Protein AF-A0A533WLA4-F1 (afdb_monomer)

pLDDT: mean 94.9, std 4.15, range [70.81, 98.38]

Radius of gyration: 14.77 Å; Cα contacts (8 Å, |Δi|>4): 164; chains: 1; bounding box: 33×29×33 Å

Secondary structure (DSSP, 8-state):
--HHHHHHTT--EEEEEETT-EE-TTHHHHHHHTTHHHHHHTTSEEEEEES--SSEEEE-SS-EEEE-B-TTSSB-TT--EEE-SHHHHHHHHHHHHHHHHH-EE--GGGPEEP-

Sequence (115 aa):
ETVSSRVESGVKFSYIFASNAVVPKGRTQLLQKIGWRNFISKGLVERRMVPEVAVMTIFNEKHGCVLFPNMKGEPDLNTMFYGEDREFREWCADLFNYQWEKAGQFDENKLKHEV

Mean predicted aligned error: 3.08 Å

Nearest PDB structures (foldseek):
  5bpd-assembly1_C  TM=7.407E-01  e=7.332E-05  Pyrococcus furiosus
  5bpi-assembly1_C  TM=7.397E-01  e=1.972E-04  Pyrococcus furiosus
  5bpi-assembly1_D  TM=7.339E-01  e=4.353E-04  Pyrococcus furiosus
  5bpd-assembly1_D  TM=6.958E-01  e=2.930E-04  Pyrococcus furiosus
  5bpd-assembly1_A  TM=6.737E-01  e=1.026E-03  Pyrococcus furiosus

Foldseek 3Di:
DDPLVVLVVVAAEEDEEALAAEDEDCPVVVCVVSVVVVSVVVNSYHYFYDNADAKDWDDDLFKIKIFGHDPVSHTDPPDIDIDRDPVRRVVSVVVVVVVVVVTHHDDPVSYHYDD

Solvent-accessible surface area (backbone atoms only — not comparable to full-atom values): 6644 Å² total; per-residue (Å²): 138,54,73,66,61,42,41,74,73,68,42,73,45,76,52,74,42,38,39,73,38,73,40,65,79,62,51,71,60,51,41,58,74,72,43,47,67,58,36,38,77,71,66,36,34,47,66,28,23,36,76,67,59,35,68,46,69,55,70,59,100,63,40,24,32,42,21,53,45,41,100,85,52,44,54,29,87,88,55,68,52,73,47,61,53,68,69,60,36,50,51,45,49,50,56,48,51,60,50,53,79,71,34,42,80,57,60,80,85,52,52,39,66,60,131

Structure (mmCIF, N/CA/C/O backbone):
data_AF-A0A533WLA4-F1
#
_entry.id   AF-A0A533WLA4-F1
#
loop_
_atom_site.group_PDB
_atom_site.id
_atom_site.type_symbol
_atom_site.label_atom_id
_atom_site.label_alt_id
_atom_site.label_comp_id
_atom_site.label_asym_id
_atom_site.label_entity_id
_atom_site.label_seq_id
_atom_site.pdbx_PDB_ins_code
_atom_site.Cartn_x
_atom_site.Cartn_y
_atom_site.Cartn_z
_atom_site.occupancy
_atom_site.B_iso_or_equiv
_atom_site.auth_seq_id
_atom_site.auth_comp_id
_atom_site.auth_asym_id
_atom_site.auth_atom_id
_atom_site.pdbx_PDB_model_num
ATOM 1 N N . GLU A 1 1 ? -12.865 13.100 -0.040 1.00 74.38 1 GLU A N 1
ATOM 2 C CA . GLU A 1 1 ? -12.933 12.088 1.040 1.00 74.38 1 GLU A CA 1
ATOM 3 C C . GLU A 1 1 ? -11.511 11.663 1.396 1.00 74.38 1 GLU A C 1
ATOM 5 O O . GLU A 1 1 ? -10.655 11.729 0.520 1.00 74.38 1 GLU A O 1
ATOM 10 N N . THR A 1 2 ? -11.221 11.297 2.647 1.00 91.25 2 THR A N 1
ATOM 11 C CA . THR A 1 2 ? -9.878 10.841 3.058 1.00 91.25 2 THR A CA 1
ATOM 12 C C . THR A 1 2 ? -9.876 9.339 3.328 1.00 91.25 2 THR A C 1
ATOM 14 O O . THR A 1 2 ? -10.900 8.772 3.716 1.00 91.25 2 THR A O 1
ATOM 17 N N . VAL A 1 3 ? -8.713 8.688 3.215 1.00 93.75 3 VAL A N 1
ATOM 18 C CA . VAL A 1 3 ? -8.569 7.272 3.605 1.00 93.75 3 VAL A CA 1
ATOM 19 C C . VAL A 1 3 ? -9.021 7.057 5.055 1.00 93.75 3 VAL A C 1
ATOM 21 O O . VAL A 1 3 ? -9.736 6.102 5.336 1.00 93.75 3 VAL A O 1
ATOM 24 N N . SER A 1 4 ? -8.699 7.983 5.967 1.00 94.69 4 SER A N 1
ATOM 25 C CA . SER A 1 4 ? -9.133 7.893 7.367 1.00 94.69 4 SER A CA 1
ATOM 26 C C . SER A 1 4 ? -10.652 7.856 7.529 1.00 94.69 4 SER A C 1
ATOM 28 O O . SER A 1 4 ? -11.142 7.016 8.275 1.00 94.69 4 SER A O 1
ATOM 30 N N . SER A 1 5 ? -11.398 8.682 6.786 1.00 96.00 5 SER A N 1
ATOM 31 C CA . SER A 1 5 ? -12.868 8.674 6.840 1.00 96.00 5 SER A CA 1
ATOM 32 C C . SER A 1 5 ? -13.485 7.368 6.315 1.00 96.00 5 SER A C 1
ATOM 34 O O . SER A 1 5 ? -14.488 6.896 6.850 1.00 96.00 5 SER A O 1
ATOM 36 N N . ARG A 1 6 ? -12.854 6.715 5.323 1.00 96.38 6 ARG A N 1
ATOM 37 C CA . ARG A 1 6 ? -13.283 5.389 4.835 1.00 96.38 6 ARG A CA 1
ATOM 38 C C . ARG A 1 6 ? -13.057 4.301 5.874 1.00 96.38 6 ARG A C 1
ATOM 40 O O . ARG A 1 6 ? -13.944 3.486 6.111 1.00 96.38 6 ARG A O 1
ATOM 47 N N . VAL A 1 7 ? -11.876 4.298 6.487 1.00 97.25 7 VAL A N 1
ATOM 48 C CA . VAL A 1 7 ? -11.503 3.315 7.510 1.00 97.25 7 VAL A CA 1
ATOM 49 C C . VAL A 1 7 ? -12.402 3.444 8.737 1.00 97.25 7 VAL A C 1
ATOM 51 O O . VAL A 1 7 ? -12.863 2.439 9.271 1.00 97.25 7 VAL A O 1
ATOM 54 N N . GLU A 1 8 ? -12.723 4.672 9.144 1.00 96.31 8 GLU A N 1
ATOM 55 C CA . GLU A 1 8 ? -13.687 4.939 10.216 1.00 96.31 8 GLU A CA 1
ATOM 56 C C . GLU A 1 8 ? -15.085 4.387 9.896 1.00 96.31 8 GLU A C 1
ATOM 58 O O . GLU A 1 8 ? -15.760 3.865 10.780 1.00 96.31 8 GLU A O 1
ATOM 63 N N . SER A 1 9 ? -15.468 4.399 8.617 1.00 96.06 9 SER A N 1
ATOM 64 C CA . SER A 1 9 ? -16.714 3.806 8.111 1.00 96.06 9 SER A CA 1
ATOM 65 C C . SER A 1 9 ? -16.657 2.275 7.952 1.00 96.06 9 SER A C 1
ATOM 67 O O . SER A 1 9 ? -17.608 1.674 7.457 1.00 96.06 9 SER A O 1
ATOM 69 N N . GLY A 1 10 ? -15.552 1.629 8.345 1.00 96.06 10 GLY A N 1
ATOM 70 C CA . GLY A 1 10 ? -15.386 0.172 8.330 1.00 96.06 10 GLY A CA 1
ATOM 71 C C . GLY A 1 10 ? -14.695 -0.405 7.091 1.00 96.06 10 GLY A C 1
ATOM 72 O O . GLY A 1 10 ? -14.591 -1.625 6.974 1.00 96.06 10 GLY A O 1
ATOM 73 N N . VAL A 1 11 ? -14.199 0.430 6.171 1.00 97.19 11 VAL A N 1
ATOM 74 C CA . VAL A 1 11 ? -13.425 -0.047 5.013 1.00 97.19 11 VAL A CA 1
ATOM 75 C C . VAL A 1 11 ? -12.054 -0.542 5.473 1.00 97.19 11 VAL A C 1
AT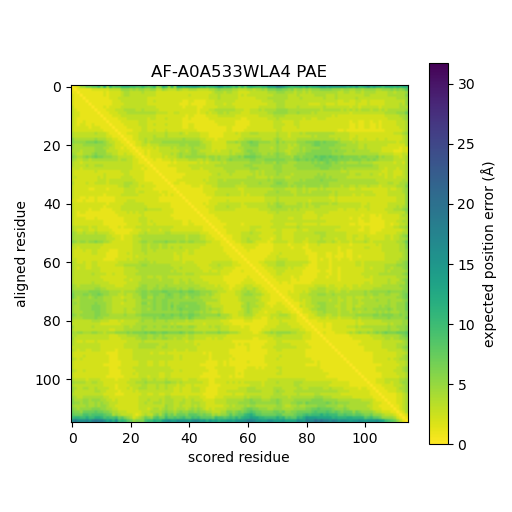OM 77 O O . VAL A 1 11 ? -11.322 0.180 6.150 1.00 97.19 11 VAL A O 1
ATOM 80 N N . LYS A 1 12 ? -11.681 -1.764 5.080 1.00 97.94 12 LYS A N 1
ATOM 81 C CA . LYS A 1 12 ? -10.334 -2.288 5.329 1.00 97.94 12 LYS A CA 1
ATOM 82 C C . LYS A 1 12 ? -9.321 -1.607 4.417 1.00 97.94 12 LYS A C 1
ATOM 84 O O . LYS A 1 12 ? -9.574 -1.429 3.230 1.00 97.94 12 LYS A O 1
ATOM 89 N N . PHE A 1 13 ? -8.164 -1.263 4.967 1.00 98.06 13 PHE A N 1
ATOM 90 C CA . PHE A 1 13 ? -7.092 -0.618 4.225 1.00 98.06 13 PHE A CA 1
ATOM 91 C C . PHE A 1 13 ? -5.754 -1.306 4.487 1.00 98.06 13 PHE A C 1
ATOM 93 O O . PHE A 1 13 ? -5.203 -1.231 5.585 1.00 98.06 13 PHE A O 1
ATOM 100 N N . SER A 1 14 ? -5.215 -1.945 3.455 1.00 98.31 14 SER A N 1
ATOM 101 C CA . SER A 1 14 ? -3.940 -2.658 3.517 1.00 98.31 14 SER A CA 1
ATOM 102 C C . SER A 1 14 ? -2.915 -1.971 2.629 1.00 98.31 14 SER A C 1
ATOM 104 O O . SER A 1 14 ? -3.224 -1.591 1.502 1.00 98.31 14 SER A O 1
ATOM 106 N N . TYR A 1 15 ? -1.690 -1.803 3.124 1.00 97.44 15 TYR A N 1
ATOM 107 C CA . TYR A 1 15 ? -0.623 -1.184 2.339 1.00 97.44 15 TYR A CA 1
ATOM 108 C C . TYR A 1 15 ? 0.767 -1.726 2.665 1.00 97.44 15 TYR A C 1
ATOM 110 O O . TYR A 1 15 ? 1.052 -2.185 3.774 1.00 97.44 15 TYR A O 1
ATOM 118 N N . ILE A 1 16 ? 1.652 -1.623 1.677 1.00 97.62 16 ILE A N 1
ATOM 119 C CA . ILE A 1 16 ? 3.056 -2.014 1.769 1.00 97.62 16 ILE A CA 1
ATOM 120 C C . ILE A 1 16 ? 3.907 -0.755 1.610 1.00 97.62 16 ILE A C 1
ATOM 122 O O . ILE A 1 16 ? 3.732 -0.009 0.649 1.00 97.62 16 ILE A O 1
ATOM 126 N N . PHE A 1 17 ? 4.831 -0.516 2.539 1.00 94.94 17 PHE A N 1
ATOM 127 C CA . PHE A 1 17 ? 5.841 0.534 2.392 1.00 94.94 17 PHE A CA 1
ATOM 128 C C . PHE A 1 17 ? 7.179 -0.029 1.922 1.00 94.94 17 PHE A C 1
ATOM 130 O O . PHE A 1 17 ? 7.598 -1.105 2.349 1.00 94.94 17 PHE A O 1
ATOM 137 N N . ALA A 1 18 ? 7.891 0.752 1.113 1.00 94.12 18 ALA A N 1
ATOM 138 C CA . ALA A 1 18 ? 9.320 0.562 0.944 1.00 94.12 18 ALA A CA 1
ATOM 139 C C . ALA A 1 18 ? 10.039 0.987 2.233 1.00 94.12 18 ALA A C 1
ATOM 141 O O . ALA A 1 18 ? 9.770 2.055 2.784 1.00 94.12 18 ALA A O 1
ATOM 142 N N . SER A 1 19 ? 10.958 0.165 2.728 1.00 92.56 19 SER A N 1
ATOM 143 C CA . SER A 1 19 ? 11.705 0.461 3.954 1.00 92.56 19 SER A CA 1
ATOM 144 C C . SER A 1 19 ? 12.628 1.669 3.802 1.00 92.56 19 SER A C 1
ATOM 146 O O . SER A 1 19 ? 12.937 2.329 4.783 1.00 92.56 19 SER A O 1
ATOM 148 N N . ASN A 1 20 ? 13.030 1.993 2.571 1.00 88.69 20 ASN A N 1
ATOM 149 C CA . ASN A 1 20 ? 13.820 3.175 2.243 1.00 88.69 20 ASN A CA 1
ATOM 150 C C . ASN A 1 20 ? 12.969 4.435 1.988 1.00 88.69 20 ASN A C 1
ATOM 152 O O . ASN A 1 20 ? 13.540 5.464 1.622 1.00 88.69 20 ASN A O 1
ATOM 156 N N . ALA A 1 21 ? 11.643 4.371 2.167 1.00 90.06 21 ALA A N 1
ATOM 157 C CA . ALA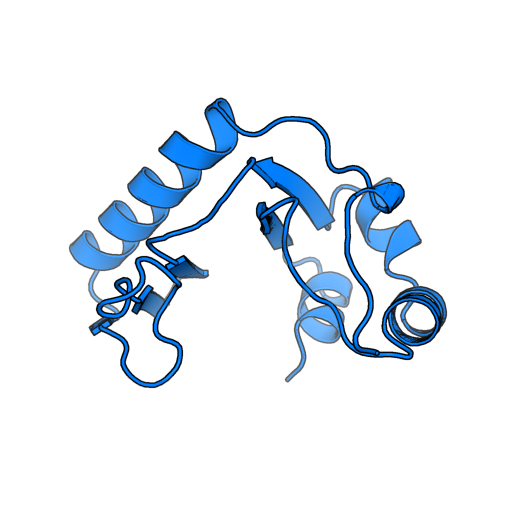 A 1 21 ? 10.754 5.494 1.905 1.00 90.06 21 ALA A CA 1
ATOM 158 C C . ALA A 1 21 ? 11.075 6.695 2.805 1.00 90.06 21 ALA A C 1
ATOM 160 O O . ALA A 1 21 ? 11.309 6.562 4.012 1.00 90.06 21 ALA A O 1
ATOM 161 N N . VAL A 1 22 ? 11.038 7.879 2.196 1.00 90.56 22 VAL A N 1
ATOM 162 C CA . VAL A 1 22 ? 11.133 9.163 2.888 1.00 90.56 22 VAL A CA 1
ATOM 163 C C . VAL A 1 22 ? 9.717 9.643 3.191 1.00 90.56 22 VAL A C 1
ATOM 165 O O . VAL A 1 22 ? 8.868 9.677 2.302 1.00 90.56 22 VAL A O 1
ATOM 168 N N . VAL A 1 23 ? 9.445 9.982 4.449 1.00 91.94 23 VAL A N 1
ATOM 169 C CA . VAL A 1 23 ? 8.138 10.459 4.898 1.00 91.94 23 VAL A CA 1
ATOM 170 C C . VAL A 1 23 ? 8.173 11.925 5.336 1.00 91.94 23 VAL A C 1
ATOM 172 O O . VAL A 1 23 ? 9.155 12.354 5.956 1.00 91.94 23 VAL A O 1
ATOM 175 N N . PRO A 1 24 ? 7.078 12.677 5.111 1.00 91.81 24 PRO A N 1
ATOM 176 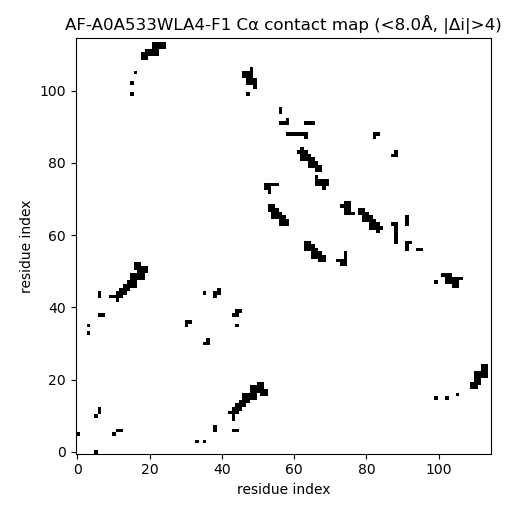C CA . PRO A 1 24 ? 7.003 14.078 5.500 1.00 91.81 24 PRO A CA 1
ATOM 177 C C . PRO A 1 24 ? 7.174 14.309 6.999 1.00 91.81 24 PRO A C 1
ATOM 179 O O . PRO A 1 24 ? 6.707 13.518 7.839 1.00 91.81 24 PRO A O 1
ATOM 182 N N . LYS A 1 25 ? 7.772 15.454 7.347 1.00 90.56 25 LYS A N 1
ATOM 183 C CA . LYS A 1 25 ? 7.762 15.963 8.726 1.00 90.56 25 LYS A CA 1
ATOM 184 C C . LYS A 1 25 ? 6.309 16.114 9.193 1.00 90.56 25 LYS A C 1
ATOM 186 O O . LYS A 1 25 ? 5.448 16.577 8.452 1.00 90.56 25 LYS A O 1
ATOM 191 N N . GLY A 1 26 ? 6.010 15.696 10.422 1.00 90.00 26 GLY A N 1
ATOM 192 C CA . GLY A 1 26 ? 4.651 15.783 10.972 1.00 90.00 26 GLY A CA 1
ATOM 193 C C . GLY A 1 26 ? 3.760 14.552 10.744 1.00 90.00 26 GLY A C 1
ATOM 194 O O . GLY A 1 26 ? 2.703 14.458 11.372 1.00 90.00 26 GLY A O 1
ATOM 195 N N . ARG A 1 27 ? 4.164 13.579 9.904 1.00 92.38 27 ARG A N 1
ATOM 196 C CA . ARG A 1 27 ? 3.362 12.364 9.638 1.00 92.38 27 ARG A CA 1
ATOM 197 C C . ARG A 1 27 ? 2.988 11.632 10.927 1.00 92.38 27 ARG A C 1
ATOM 199 O O . ARG A 1 27 ? 1.836 11.247 11.095 1.00 92.38 27 ARG A O 1
ATOM 206 N N . THR A 1 28 ? 3.931 11.467 11.851 1.00 90.75 28 THR A N 1
ATOM 207 C CA . THR A 1 28 ? 3.686 10.762 13.116 1.00 90.75 28 THR A CA 1
ATOM 208 C C . THR A 1 28 ? 2.614 11.460 13.955 1.00 90.75 28 THR A C 1
ATOM 210 O O . THR A 1 28 ? 1.683 10.803 14.419 1.00 90.75 28 THR A O 1
ATOM 213 N N . GLN A 1 29 ? 2.690 12.787 14.098 1.00 93.62 29 GLN A N 1
ATOM 214 C CA . GLN A 1 29 ? 1.702 13.577 14.838 1.00 93.62 29 GLN A CA 1
ATOM 215 C C . GLN A 1 29 ? 0.325 13.526 14.163 1.00 93.62 29 GLN A C 1
ATOM 217 O O . GLN A 1 29 ? -0.691 13.383 14.843 1.00 93.62 29 GLN A O 1
ATOM 222 N N . LEU A 1 30 ? 0.284 13.582 12.827 1.00 94.25 30 LEU A N 1
ATOM 223 C CA . LEU A 1 30 ? -0.956 13.453 12.063 1.00 94.25 30 LEU A CA 1
ATOM 224 C C . LEU A 1 30 ? -1.616 12.087 12.293 1.00 94.25 30 LEU A C 1
ATOM 226 O O . LEU A 1 30 ? -2.798 12.035 12.630 1.00 94.25 30 LEU A O 1
ATOM 230 N N . LEU A 1 31 ? -0.855 10.995 12.158 1.00 93.75 31 LEU A N 1
ATOM 231 C CA . LEU A 1 31 ? -1.358 9.631 12.358 1.00 93.75 31 LEU A CA 1
ATOM 232 C C . LEU A 1 31 ? -1.843 9.399 13.797 1.00 93.75 31 LEU A C 1
ATOM 234 O O . LEU A 1 31 ? -2.835 8.699 14.005 1.00 93.75 31 LEU A O 1
ATOM 238 N N . GLN A 1 32 ? -1.186 10.007 14.788 1.00 94.88 32 GLN A N 1
ATOM 239 C CA . GLN A 1 32 ? -1.654 9.991 16.176 1.00 94.88 32 GLN A CA 1
ATOM 240 C C . GLN A 1 32 ? -2.981 10.742 16.335 1.00 94.88 32 GLN A C 1
ATOM 242 O O . GLN A 1 32 ? -3.919 10.189 16.905 1.00 94.88 32 GLN A O 1
ATOM 247 N N . LYS A 1 3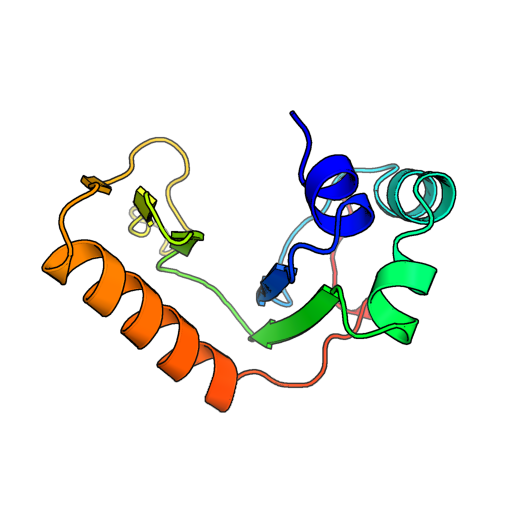3 ? -3.088 11.960 15.785 1.00 95.69 33 LYS A N 1
ATOM 248 C CA . LYS A 1 33 ? -4.295 12.799 15.881 1.00 95.69 33 LYS A CA 1
ATOM 249 C C . LYS A 1 33 ? -5.534 12.115 15.299 1.00 95.69 33 LYS A C 1
ATOM 251 O O . LYS A 1 33 ? -6.610 12.232 15.872 1.00 95.69 33 LYS A O 1
ATOM 256 N N . ILE A 1 34 ? -5.384 11.398 14.185 1.00 95.06 34 ILE A N 1
ATOM 257 C CA . ILE A 1 34 ? -6.493 10.675 13.536 1.00 95.06 34 ILE A CA 1
ATOM 258 C C . ILE A 1 34 ? -6.743 9.279 14.131 1.00 95.06 34 ILE A C 1
ATOM 260 O O . ILE A 1 34 ? -7.559 8.531 13.605 1.00 95.06 34 ILE A O 1
ATOM 264 N N . GLY A 1 35 ? -6.019 8.886 15.186 1.00 95.81 35 GLY A N 1
ATOM 265 C CA . GLY A 1 35 ? -6.213 7.595 15.843 1.00 95.81 35 GLY A CA 1
ATOM 266 C C . GLY A 1 35 ? -5.786 6.389 15.002 1.00 95.81 35 GLY A C 1
ATOM 267 O O . GLY A 1 35 ? -6.310 5.295 15.201 1.00 95.81 35 GLY A O 1
ATOM 268 N N . TRP A 1 36 ? -4.817 6.542 14.091 1.00 96.38 36 TRP A N 1
ATOM 269 C CA . TRP A 1 36 ? -4.420 5.486 13.147 1.00 96.38 36 TRP A CA 1
ATOM 270 C C . TRP A 1 36 ? -4.008 4.178 13.839 1.00 96.38 36 TRP A C 1
ATOM 272 O O . TRP A 1 36 ? -4.315 3.084 13.368 1.00 96.38 36 TRP A O 1
ATOM 282 N N . ARG A 1 37 ? -3.376 4.281 15.017 1.00 95.50 37 ARG A N 1
ATOM 283 C CA . ARG A 1 37 ? -3.001 3.125 15.849 1.00 95.50 37 ARG A CA 1
ATOM 284 C C . ARG A 1 37 ? -4.213 2.298 16.297 1.00 95.50 37 ARG A C 1
ATOM 286 O O . ARG A 1 37 ? -4.092 1.081 16.395 1.00 95.50 37 ARG A O 1
ATOM 293 N N . ASN A 1 38 ? -5.367 2.931 16.512 1.00 97.06 38 ASN A N 1
ATOM 294 C CA . ASN A 1 38 ? -6.607 2.242 16.876 1.00 97.06 38 ASN A CA 1
ATOM 295 C C . ASN A 1 38 ? -7.190 1.469 15.689 1.00 97.06 38 ASN A C 1
ATOM 297 O O . ASN A 1 38 ? -7.759 0.399 15.874 1.00 97.06 38 ASN A O 1
ATOM 301 N N . PHE A 1 39 ? -7.047 1.982 14.465 1.00 97.81 39 PHE A N 1
ATOM 302 C CA . PHE A 1 39 ? -7.467 1.241 13.276 1.00 97.81 39 PHE A CA 1
ATOM 303 C C . PHE A 1 39 ? -6.587 0.014 13.037 1.00 97.81 39 PHE A C 1
ATOM 305 O O . PHE A 1 39 ? -7.103 -1.047 12.690 1.00 97.81 39 PHE A O 1
ATOM 312 N N . ILE A 1 40 ? -5.284 0.130 13.308 1.00 97.38 40 ILE A N 1
ATOM 313 C CA . ILE A 1 40 ? -4.355 -1.004 13.250 1.00 97.38 40 ILE A CA 1
ATOM 314 C C . ILE A 1 40 ? -4.713 -2.055 14.307 1.00 97.38 40 ILE A C 1
ATOM 316 O O . ILE A 1 40 ? -4.821 -3.231 13.979 1.00 97.38 40 ILE A O 1
ATOM 320 N N . SER A 1 41 ? -4.946 -1.658 15.565 1.00 97.19 41 SER A N 1
ATOM 321 C CA . SER A 1 41 ? -5.276 -2.620 16.631 1.00 97.19 41 SER A CA 1
ATOM 322 C C . SER A 1 41 ? -6.613 -3.334 16.415 1.00 97.19 41 SER A C 1
ATOM 324 O O . SER A 1 41 ? -6.777 -4.462 16.867 1.00 97.19 41 SER A O 1
ATOM 326 N N . LYS A 1 42 ? -7.552 -2.702 15.700 1.00 97.25 42 LYS A N 1
ATOM 327 C CA . LYS A 1 42 ? -8.831 -3.299 15.290 1.00 97.25 42 LYS A CA 1
ATOM 328 C C . LYS A 1 42 ? -8.736 -4.160 14.022 1.00 97.25 42 LYS A C 1
ATOM 330 O O . LYS A 1 42 ? -9.747 -4.727 13.621 1.00 97.25 42 LYS A O 1
ATOM 335 N N . GLY A 1 43 ? -7.576 -4.227 13.365 1.00 97.31 43 GLY A N 1
ATOM 336 C CA . GLY A 1 43 ? -7.409 -4.941 12.093 1.00 97.31 43 GLY A CA 1
ATOM 337 C C . GLY A 1 43 ? -8.111 -4.277 10.900 1.00 97.31 43 GLY A C 1
ATOM 338 O O . GLY A 1 43 ? -8.330 -4.920 9.880 1.00 97.31 43 GLY A O 1
ATOM 339 N N . LEU A 1 44 ? -8.489 -2.999 11.018 1.00 98.00 44 LEU A N 1
ATOM 340 C CA . LEU A 1 44 ? -9.024 -2.219 9.895 1.00 98.00 44 LEU A CA 1
ATOM 341 C C . LEU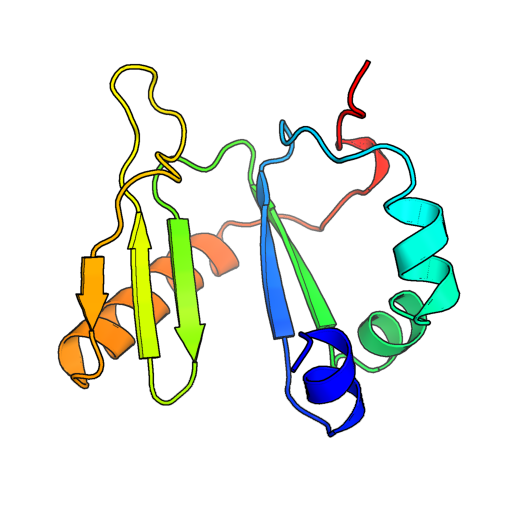 A 1 44 ? -7.906 -1.672 9.005 1.00 98.00 44 LEU A C 1
ATOM 343 O O . LEU A 1 44 ? -8.136 -1.393 7.831 1.00 98.00 44 LEU A O 1
ATOM 347 N N . VAL A 1 45 ? -6.705 -1.518 9.566 1.00 98.38 45 VAL A N 1
ATOM 348 C CA . VAL A 1 45 ? -5.505 -1.135 8.827 1.00 98.38 45 VAL A CA 1
ATOM 349 C C . VAL A 1 45 ? -4.432 -2.195 9.004 1.00 98.38 45 VAL A C 1
ATOM 351 O O . VAL A 1 45 ? -3.981 -2.443 10.122 1.00 98.38 45 VAL A O 1
ATOM 354 N N . GLU A 1 46 ? -3.960 -2.750 7.895 1.00 98.31 46 GLU A N 1
ATOM 355 C CA . GLU A 1 46 ? -2.842 -3.688 7.875 1.00 98.31 46 GLU A CA 1
ATOM 356 C C . GLU A 1 46 ? -1.664 -3.100 7.107 1.00 98.31 46 GLU A C 1
ATOM 358 O O . GLU A 1 46 ? -1.816 -2.407 6.099 1.00 98.31 46 GLU A O 1
ATOM 363 N N . ARG A 1 47 ? -0.456 -3.345 7.614 1.00 97.62 47 ARG A N 1
ATOM 364 C CA . ARG A 1 47 ? 0.757 -2.712 7.099 1.00 97.62 47 ARG A CA 1
ATOM 365 C C . ARG A 1 47 ? 1.874 -3.726 7.019 1.00 97.62 47 ARG A C 1
ATOM 367 O O . ARG A 1 47 ? 2.166 -4.392 8.014 1.00 97.62 47 ARG A O 1
ATOM 374 N N . ARG A 1 48 ? 2.547 -3.765 5.878 1.00 98.19 48 ARG A N 1
ATOM 375 C CA . ARG A 1 48 ? 3.778 -4.535 5.687 1.00 98.19 48 ARG A CA 1
ATOM 376 C C . ARG A 1 48 ? 4.875 -3.668 5.088 1.00 98.19 48 ARG A C 1
ATOM 378 O O . ARG A 1 48 ? 4.639 -2.517 4.709 1.00 98.19 48 ARG A O 1
ATOM 385 N N . MET A 1 49 ? 6.087 -4.205 5.042 1.00 97.69 49 MET A N 1
ATOM 386 C CA . MET A 1 49 ? 7.218 -3.544 4.404 1.00 97.69 49 MET A CA 1
ATOM 387 C C . MET A 1 49 ? 8.004 -4.481 3.497 1.00 97.69 49 MET A C 1
ATOM 389 O O . MET A 1 49 ? 8.193 -5.657 3.801 1.00 97.69 49 MET A O 1
ATOM 393 N N . VAL A 1 50 ? 8.520 -3.906 2.417 1.00 96.69 50 VAL A N 1
ATOM 394 C CA . VAL A 1 50 ? 9.511 -4.510 1.519 1.00 96.69 50 VAL A CA 1
ATOM 395 C C . VAL A 1 50 ? 10.759 -3.622 1.473 1.00 96.69 50 VAL A C 1
ATOM 397 O O . VAL A 1 50 ? 10.672 -2.449 1.843 1.00 96.69 50 VAL A O 1
ATOM 400 N N . PRO A 1 51 ? 11.930 -4.128 1.050 1.00 94.25 51 PRO A N 1
ATOM 401 C CA . PRO A 1 51 ? 13.138 -3.310 0.947 1.00 94.25 51 PRO A CA 1
ATOM 402 C C . PRO A 1 51 ? 12.943 -2.069 0.065 1.00 94.25 51 PRO A C 1
ATOM 404 O O . PRO A 1 51 ? 13.252 -0.958 0.499 1.00 94.25 51 PRO A O 1
ATOM 407 N N . GLU A 1 52 ? 12.343 -2.269 -1.109 1.00 93.81 52 GLU A N 1
ATOM 408 C CA . GLU A 1 52 ? 12.132 -1.273 -2.158 1.00 93.81 52 GLU A CA 1
ATOM 409 C C . GLU A 1 52 ? 10.822 -1.532 -2.917 1.00 93.81 52 GLU A C 1
ATOM 411 O O . GLU A 1 52 ? 10.297 -2.647 -2.914 1.00 93.81 52 GLU A O 1
ATOM 416 N N . VAL A 1 53 ? 10.298 -0.499 -3.577 1.00 93.56 53 VAL A N 1
ATOM 417 C CA . VAL A 1 53 ? 9.131 -0.581 -4.464 1.00 93.56 53 VAL A CA 1
ATOM 418 C C . VAL A 1 53 ? 9.496 0.135 -5.757 1.00 93.56 53 VAL A C 1
ATOM 420 O O . VAL A 1 53 ? 9.842 1.307 -5.699 1.00 93.56 53 VAL A O 1
ATOM 423 N N . ALA A 1 54 ? 9.409 -0.553 -6.897 1.00 93.19 54 ALA A N 1
ATOM 424 C CA . ALA A 1 54 ? 9.636 0.033 -8.224 1.00 93.19 54 ALA A CA 1
ATOM 425 C C . ALA A 1 54 ? 8.321 0.245 -8.992 1.00 93.19 54 ALA A C 1
ATOM 427 O O . ALA A 1 54 ? 8.111 1.289 -9.601 1.00 93.19 54 ALA A O 1
ATOM 428 N N . VAL A 1 55 ? 7.413 -0.735 -8.923 1.00 95.88 55 VAL A N 1
ATOM 429 C CA . VAL A 1 55 ? 6.059 -0.656 -9.489 1.00 95.88 55 VAL A CA 1
ATOM 430 C C . VAL A 1 55 ? 5.073 -0.445 -8.349 1.00 95.88 55 VAL A C 1
ATOM 432 O O . VAL A 1 55 ? 5.053 -1.227 -7.396 1.00 95.88 55 VAL A O 1
ATOM 435 N N . MET A 1 56 ? 4.254 0.600 -8.442 1.00 96.00 56 MET A N 1
ATOM 436 C CA . MET A 1 56 ? 3.200 0.885 -7.470 1.00 96.00 56 MET A CA 1
ATOM 437 C C . MET A 1 56 ? 1.836 0.528 -8.043 1.00 96.00 56 MET A C 1
ATOM 439 O O . MET A 1 56 ? 1.569 0.760 -9.218 1.00 96.00 56 MET A O 1
ATOM 443 N N . THR A 1 57 ? 0.954 0.018 -7.189 1.00 97.06 57 THR A N 1
ATOM 444 C CA . THR A 1 57 ? -0.464 -0.134 -7.508 1.00 97.06 57 THR A CA 1
ATOM 445 C C . THR A 1 57 ? -1.321 0.371 -6.356 1.00 97.06 57 THR A C 1
ATOM 447 O O . THR A 1 57 ? -0.959 0.219 -5.187 1.00 97.06 57 THR A O 1
ATOM 450 N N . ILE A 1 58 ? -2.439 1.011 -6.693 1.00 96.69 58 ILE A N 1
ATOM 451 C CA . ILE A 1 58 ? -3.470 1.446 -5.750 1.00 96.69 58 ILE A CA 1
ATOM 452 C C . ILE A 1 58 ? -4.805 1.065 -6.373 1.00 96.69 58 ILE A C 1
ATOM 454 O O . ILE A 1 58 ? -5.078 1.408 -7.521 1.00 96.69 58 ILE A O 1
ATOM 458 N N . PHE A 1 59 ? -5.644 0.348 -5.637 1.00 97.44 59 PHE A N 1
ATOM 459 C CA . PHE A 1 59 ? -6.919 -0.116 -6.164 1.00 97.44 59 PHE A CA 1
ATOM 460 C C . PHE A 1 59 ? -7.967 -0.258 -5.061 1.00 97.44 59 PHE A C 1
ATOM 462 O O . PHE A 1 59 ? -7.662 -0.253 -3.867 1.00 97.44 59 PHE A O 1
ATOM 469 N N . ASN A 1 60 ? -9.218 -0.357 -5.488 1.00 96.88 60 ASN A N 1
ATOM 470 C CA . ASN A 1 60 ? -10.370 -0.746 -4.691 1.00 96.88 60 ASN A CA 1
ATOM 471 C C . ASN A 1 60 ? -11.316 -1.591 -5.565 1.00 96.88 60 ASN A C 1
ATOM 473 O O . ASN A 1 60 ? -10.967 -2.020 -6.666 1.00 96.88 60 ASN A O 1
ATOM 477 N N . GLU A 1 61 ? -12.539 -1.825 -5.100 1.00 95.81 61 GLU A N 1
ATOM 478 C CA . GLU A 1 61 ? -13.525 -2.660 -5.789 1.00 95.81 61 GLU A CA 1
ATOM 479 C C . GLU A 1 61 ? -13.983 -2.086 -7.143 1.00 95.81 61 GLU A C 1
ATOM 481 O O . GLU A 1 61 ? -14.605 -2.804 -7.926 1.00 95.81 61 GLU A O 1
ATOM 486 N N . LYS A 1 62 ? -13.693 -0.810 -7.427 1.00 96.69 62 LYS A N 1
ATOM 487 C CA . LYS A 1 62 ? -14.161 -0.080 -8.616 1.00 96.69 62 LYS A CA 1
ATOM 488 C C . LYS A 1 62 ? -13.044 0.449 -9.508 1.00 96.69 62 LYS A C 1
ATOM 490 O O . LYS A 1 62 ? -13.248 0.571 -10.708 1.00 96.69 62 LYS A O 1
ATOM 495 N N . HIS A 1 63 ? -11.881 0.746 -8.941 1.00 97.56 63 HIS A N 1
ATOM 496 C CA . H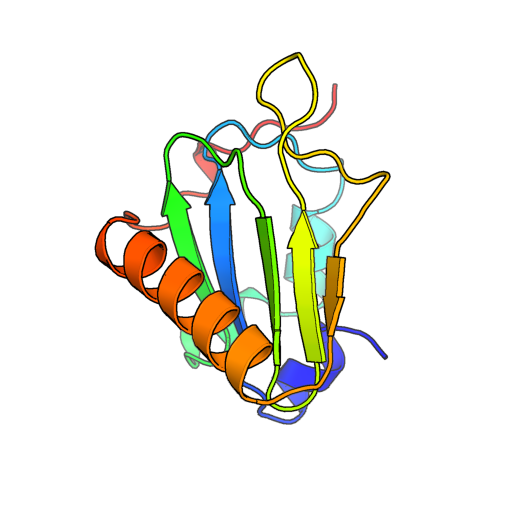IS A 1 63 ? -10.797 1.447 -9.619 1.00 97.56 63 HIS A CA 1
ATOM 497 C C . HIS A 1 63 ? -9.469 0.752 -9.354 1.00 97.56 63 HIS A C 1
ATOM 499 O O . HIS A 1 63 ? -9.235 0.274 -8.245 1.00 97.56 63 HIS A O 1
ATOM 505 N N . GLY A 1 64 ? -8.587 0.746 -10.346 1.00 97.81 64 GLY A N 1
ATOM 506 C CA . GLY A 1 64 ? -7.195 0.349 -10.201 1.00 97.81 64 GLY A CA 1
ATOM 507 C C . GLY A 1 64 ? -6.275 1.358 -10.869 1.00 97.81 64 GLY A C 1
ATOM 508 O O . GLY A 1 64 ? -6.650 2.016 -11.843 1.00 97.81 64 GLY A O 1
ATOM 509 N N . CYS A 1 65 ? -5.061 1.478 -10.352 1.00 97.44 65 CYS A N 1
ATOM 510 C CA . CYS A 1 65 ? -3.983 2.154 -11.044 1.00 97.44 65 CYS A CA 1
ATOM 511 C C . CYS A 1 65 ? -2.649 1.436 -10.869 1.00 97.44 65 CYS A C 1
ATOM 513 O O . CYS A 1 65 ? -2.426 0.711 -9.893 1.00 97.44 65 CYS A O 1
ATOM 515 N N . VAL A 1 66 ? -1.766 1.658 -11.840 1.00 97.62 66 VAL A N 1
ATOM 516 C CA . VAL A 1 66 ? -0.407 1.120 -11.878 1.00 97.62 66 VAL A CA 1
ATOM 517 C C . VAL A 1 66 ? 0.541 2.230 -12.304 1.00 97.62 66 VAL A C 1
ATOM 519 O O . VAL A 1 66 ? 0.302 2.916 -13.299 1.00 97.62 66 VAL A O 1
ATOM 522 N N . LEU A 1 67 ? 1.621 2.396 -11.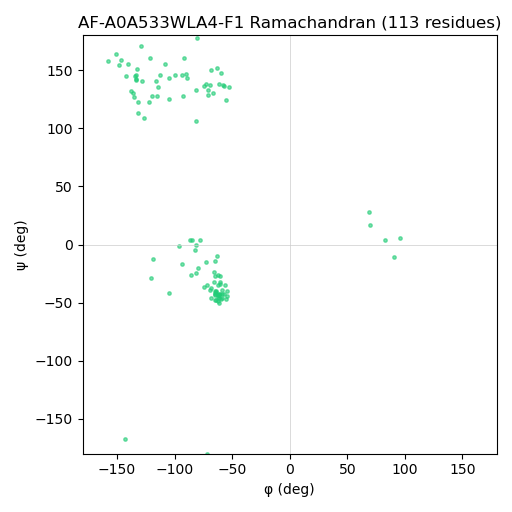549 1.00 97.25 67 LEU A N 1
ATOM 523 C CA . LEU A 1 67 ? 2.687 3.348 -11.822 1.00 97.25 67 LEU A CA 1
ATOM 524 C C . LEU A 1 67 ? 3.982 2.570 -12.007 1.00 97.25 67 LEU A C 1
ATOM 526 O O . LEU A 1 67 ? 4.345 1.740 -11.168 1.00 97.25 67 LEU A O 1
ATOM 530 N N . PHE A 1 68 ? 4.655 2.827 -13.121 1.00 96.56 68 PHE A N 1
ATOM 531 C CA . PHE A 1 68 ? 5.922 2.193 -13.460 1.00 96.56 68 PHE A CA 1
ATOM 532 C C . PHE A 1 68 ? 7.098 3.029 -12.953 1.00 96.56 68 PHE A C 1
ATOM 534 O O . PHE A 1 68 ? 6.936 4.216 -12.666 1.00 96.56 68 PHE A O 1
ATOM 541 N N . PRO A 1 69 ? 8.285 2.424 -12.812 1.00 96.00 69 PRO A N 1
ATOM 542 C CA . PRO A 1 69 ? 9.452 3.167 -12.389 1.00 96.00 69 PRO A CA 1
ATOM 543 C C . PRO A 1 69 ? 9.914 4.159 -13.460 1.00 96.00 69 PRO A C 1
ATOM 545 O O . PRO A 1 69 ? 9.802 3.916 -14.662 1.00 96.00 69 PRO A O 1
ATOM 548 N N . ASN A 1 70 ? 10.510 5.254 -13.003 1.00 94.38 70 ASN A N 1
ATOM 549 C CA . ASN A 1 70 ? 11.282 6.163 -13.832 1.00 94.38 70 ASN A CA 1
ATOM 550 C C . ASN A 1 70 ? 12.631 5.526 -14.235 1.00 94.38 70 ASN A C 1
ATOM 552 O O . ASN A 1 70 ? 12.988 4.422 -13.817 1.00 94.38 70 ASN A O 1
ATOM 556 N N . MET A 1 71 ? 13.446 6.258 -15.001 1.00 94.38 71 MET A N 1
ATOM 557 C CA . MET A 1 71 ? 14.767 5.786 -15.454 1.00 94.38 71 MET A CA 1
ATOM 558 C C . MET A 1 71 ? 15.782 5.512 -14.324 1.00 94.38 71 MET A C 1
ATOM 560 O O . MET A 1 71 ? 16.843 4.953 -14.589 1.00 94.38 71 MET A O 1
ATOM 564 N N . LYS A 1 72 ? 15.487 5.903 -13.078 1.00 91.94 72 LYS A N 1
ATOM 565 C CA . LYS A 1 72 ? 16.293 5.612 -11.881 1.00 91.94 72 LYS A CA 1
ATOM 566 C C . LYS A 1 72 ? 15.799 4.380 -11.112 1.00 91.94 72 LYS A C 1
ATOM 568 O O . LYS A 1 72 ? 16.404 4.031 -10.105 1.00 91.94 72 LYS A O 1
ATOM 573 N N . GLY A 1 73 ? 14.723 3.730 -11.560 1.00 91.00 73 GLY A N 1
ATOM 574 C CA . GLY A 1 73 ? 14.121 2.583 -10.873 1.00 91.00 73 GLY A CA 1
ATOM 575 C C . GLY A 1 73 ? 13.170 2.957 -9.729 1.00 91.00 73 GLY A C 1
ATOM 576 O O . GLY A 1 73 ? 12.660 2.068 -9.052 1.00 91.00 73 GLY A O 1
ATOM 577 N N . GLU A 1 74 ? 12.913 4.248 -9.511 1.00 90.62 74 GLU A N 1
ATOM 578 C CA . GLU A 1 74 ? 11.991 4.740 -8.480 1.00 90.62 74 GLU A CA 1
ATOM 579 C C . GLU A 1 74 ? 10.577 4.852 -9.058 1.00 90.62 74 GLU A C 1
ATOM 581 O O . GLU A 1 74 ? 10.460 5.214 -10.230 1.00 90.62 74 GLU A O 1
ATOM 586 N N . PRO A 1 75 ? 9.504 4.630 -8.280 1.00 90.62 75 PRO A N 1
ATOM 587 C CA . PRO A 1 75 ? 8.145 4.785 -8.783 1.00 90.62 75 PRO A CA 1
ATOM 588 C C . PRO A 1 75 ? 7.913 6.181 -9.364 1.00 90.62 75 PRO A C 1
ATOM 590 O O . PRO A 1 75 ? 8.118 7.189 -8.682 1.00 90.62 75 PRO A O 1
ATOM 593 N N . ASP A 1 76 ? 7.477 6.250 -10.621 1.00 92.75 76 ASP A N 1
ATOM 594 C CA . ASP A 1 76 ? 7.137 7.517 -11.254 1.00 92.75 76 ASP A CA 1
ATOM 595 C C . ASP A 1 76 ? 5.725 7.937 -10.845 1.00 92.75 76 ASP A C 1
ATOM 597 O O . ASP A 1 76 ? 4.732 7.382 -11.305 1.00 92.75 76 ASP A O 1
ATOM 601 N N . LEU A 1 77 ? 5.629 8.939 -9.973 1.00 89.88 77 LEU A N 1
ATOM 602 C CA . LEU A 1 77 ? 4.345 9.477 -9.523 1.00 89.88 77 LEU A CA 1
ATOM 603 C C . LEU A 1 77 ? 3.722 10.482 -10.511 1.00 89.88 77 LEU A C 1
ATOM 605 O O . LEU A 1 77 ? 2.640 10.997 -10.236 1.00 89.88 77 LEU A O 1
ATOM 609 N N . ASN A 1 78 ? 4.378 10.782 -11.642 1.00 94.06 78 ASN A N 1
ATOM 610 C CA . ASN A 1 78 ? 3.878 11.746 -12.629 1.00 94.06 78 ASN A CA 1
ATOM 611 C C . ASN A 1 78 ? 2.914 11.123 -13.642 1.00 94.06 78 ASN A C 1
ATOM 613 O O . ASN A 1 78 ? 2.082 11.830 -14.210 1.00 94.06 78 ASN A O 1
ATOM 617 N N . THR A 1 79 ? 3.032 9.819 -13.898 1.00 92.50 79 THR A N 1
ATOM 618 C CA . THR A 1 79 ? 2.193 9.110 -14.868 1.00 92.50 79 THR A CA 1
ATOM 619 C C . THR A 1 79 ? 1.663 7.809 -14.282 1.00 92.50 79 THR A C 1
ATOM 621 O O . THR A 1 79 ? 2.350 7.109 -13.545 1.00 92.50 79 THR A O 1
ATOM 624 N N . MET A 1 80 ? 0.408 7.488 -14.597 1.00 95.25 80 MET A N 1
ATOM 625 C CA . MET A 1 80 ? -0.220 6.245 -14.160 1.00 95.25 80 MET A CA 1
ATOM 626 C C . MET A 1 80 ? -1.117 5.675 -15.250 1.00 95.25 80 MET A C 1
ATOM 628 O O . MET A 1 80 ? -1.798 6.418 -15.959 1.00 95.25 80 MET A O 1
ATOM 632 N N . PHE A 1 81 ? -1.158 4.350 -15.331 1.00 96.75 81 PHE A N 1
ATOM 633 C CA . PHE A 1 81 ? -2.244 3.642 -15.992 1.00 96.75 81 PHE A CA 1
ATOM 634 C C . PHE A 1 81 ? -3.411 3.550 -15.018 1.00 96.75 81 PHE A C 1
ATOM 636 O O . PHE A 1 81 ? -3.216 3.203 -13.854 1.00 96.75 81 PHE A O 1
ATOM 643 N N . TYR A 1 82 ? -4.608 3.867 -15.492 1.00 97.69 82 TYR A N 1
ATOM 644 C CA . TYR A 1 82 ? -5.842 3.836 -14.718 1.00 97.69 82 TYR A CA 1
ATOM 645 C C . TYR A 1 82 ? -6.885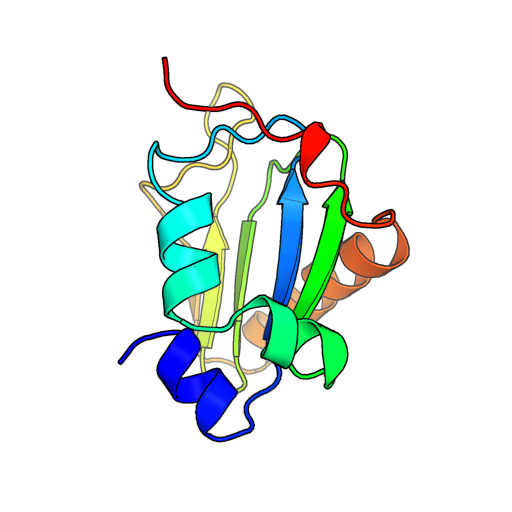 3.015 -15.468 1.00 97.69 82 TYR A C 1
ATOM 647 O O . TYR A 1 82 ? -7.000 3.133 -16.689 1.00 97.69 82 TYR A O 1
ATOM 655 N N . GLY A 1 83 ? -7.663 2.228 -14.732 1.00 97.69 83 GLY A N 1
ATOM 656 C CA . GLY A 1 83 ? -8.733 1.421 -15.298 1.00 97.69 83 GLY A CA 1
ATOM 657 C C . GLY A 1 83 ? -9.796 1.055 -14.269 1.00 97.69 83 GLY A C 1
ATOM 658 O O . GLY A 1 83 ? -9.564 1.066 -13.057 1.00 97.69 83 GLY A O 1
ATOM 659 N N . GLU A 1 84 ? -10.979 0.730 -14.778 1.00 98.12 84 GLU A N 1
ATOM 660 C CA . GLU A 1 84 ? -12.144 0.285 -13.997 1.00 98.12 84 GLU A CA 1
ATOM 661 C C . GLU A 1 84 ? -12.587 -1.130 -14.394 1.00 98.12 84 GLU A C 1
ATOM 663 O O . GLU A 1 84 ? -13.380 -1.774 -13.694 1.00 98.12 84 GLU A O 1
ATOM 668 N N . ASP A 1 85 ? -12.062 -1.634 -15.515 1.00 97.44 85 ASP A N 1
ATOM 669 C CA . ASP A 1 85 ? -12.373 -2.960 -16.011 1.00 97.44 85 ASP A CA 1
ATOM 670 C C . ASP A 1 85 ? -11.907 -4.035 -15.025 1.00 97.44 85 ASP A C 1
ATOM 672 O O . ASP A 1 85 ? -11.005 -3.861 -14.199 1.00 97.44 85 ASP A O 1
ATOM 676 N N . ARG A 1 86 ? -12.621 -5.155 -15.058 1.00 97.56 86 ARG A N 1
ATOM 677 C CA . ARG A 1 86 ? -12.431 -6.223 -14.085 1.00 97.56 86 ARG A CA 1
ATOM 678 C C . ARG A 1 86 ? -11.049 -6.861 -14.202 1.00 97.56 86 ARG A C 1
ATOM 680 O O . ARG A 1 86 ? -10.438 -7.107 -13.169 1.00 97.56 86 ARG A O 1
ATOM 687 N N . GLU A 1 87 ? -10.576 -7.090 -15.422 1.00 97.94 87 GLU A N 1
ATOM 688 C CA . GLU A 1 87 ? -9.305 -7.768 -15.689 1.00 97.94 87 GLU A CA 1
ATOM 689 C C . GLU A 1 87 ? -8.121 -6.941 -15.171 1.00 97.94 87 GLU A C 1
ATOM 691 O O . GLU A 1 87 ? -7.250 -7.464 -14.477 1.00 97.94 87 GLU A O 1
ATOM 696 N N . PHE A 1 88 ? -8.130 -5.625 -15.401 1.00 97.88 88 PHE A N 1
ATOM 697 C CA . PHE A 1 88 ? -7.103 -4.723 -14.892 1.00 97.88 88 PHE A CA 1
ATOM 698 C C . PHE A 1 88 ? -7.083 -4.666 -13.361 1.00 97.88 88 PHE A C 1
ATOM 700 O O . PHE A 1 88 ? -6.014 -4.675 -12.744 1.00 97.88 88 PHE A O 1
ATOM 707 N N . ARG A 1 89 ? -8.256 -4.646 -12.717 1.00 97.56 89 ARG A N 1
ATOM 708 C CA . ARG A 1 89 ? -8.346 -4.655 -11.247 1.00 97.56 89 ARG A CA 1
ATOM 709 C C . ARG A 1 89 ? -7.903 -5.983 -10.639 1.00 97.56 89 ARG A C 1
ATOM 711 O O . ARG A 1 89 ? -7.243 -5.963 -9.603 1.00 97.56 89 ARG A O 1
ATOM 718 N N . GLU A 1 90 ? -8.237 -7.108 -11.268 1.00 97.62 90 GLU A N 1
ATOM 719 C CA . GLU A 1 90 ? -7.744 -8.431 -10.860 1.00 97.62 90 GLU A CA 1
ATOM 720 C C . GLU A 1 90 ? -6.214 -8.488 -10.969 1.00 97.62 90 GLU A C 1
ATOM 722 O O . GLU A 1 90 ? -5.553 -8.868 -10.008 1.00 97.62 90 GLU A O 1
ATOM 727 N N . TRP A 1 91 ? -5.637 -7.955 -12.050 1.00 97.75 91 TRP A N 1
ATOM 728 C CA . TRP A 1 91 ? -4.183 -7.852 -12.194 1.00 97.75 91 TRP A CA 1
ATOM 729 C C . TRP A 1 91 ? -3.526 -6.987 -11.101 1.00 97.75 91 TRP A C 1
ATOM 731 O O . TRP A 1 91 ? -2.490 -7.360 -10.545 1.00 97.75 91 TRP A O 1
ATOM 741 N N . CYS A 1 92 ? -4.130 -5.845 -10.747 1.00 98.31 92 CYS A N 1
ATOM 742 C CA . CYS A 1 92 ? -3.644 -4.995 -9.651 1.00 98.31 92 CYS A CA 1
ATOM 743 C C . CYS A 1 92 ? -3.657 -5.74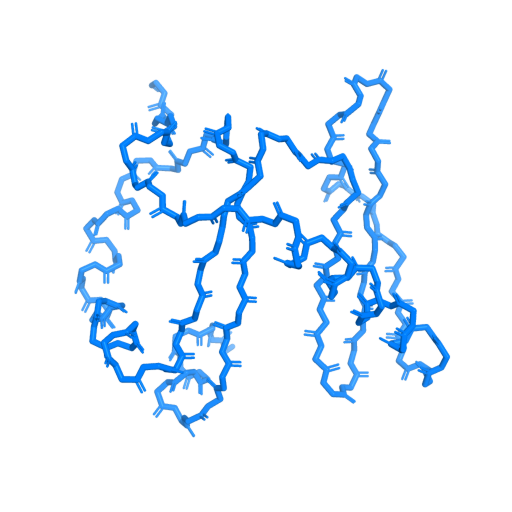2 -8.308 1.00 98.31 92 CYS A C 1
ATOM 745 O O . CYS A 1 92 ? -2.699 -5.660 -7.533 1.00 98.31 92 CYS A O 1
ATOM 747 N N . ALA A 1 93 ? -4.730 -6.494 -8.047 1.00 98.25 93 ALA A N 1
ATOM 748 C CA . ALA A 1 93 ? -4.861 -7.309 -6.848 1.00 98.25 93 ALA A CA 1
ATOM 749 C C . ALA A 1 93 ? -3.827 -8.443 -6.812 1.00 98.25 93 ALA A C 1
ATOM 751 O O . ALA A 1 93 ? -3.204 -8.655 -5.772 1.00 98.25 93 ALA A O 1
ATOM 752 N N . ASP A 1 94 ? -3.583 -9.119 -7.936 1.00 98.19 94 ASP A N 1
ATOM 753 C CA . ASP A 1 94 ? -2.574 -10.176 -8.044 1.00 98.19 94 ASP A CA 1
ATOM 754 C C . ASP A 1 94 ? -1.164 -9.643 -7.773 1.00 98.19 94 ASP A C 1
ATOM 756 O O . ASP A 1 94 ? -0.419 -10.232 -6.984 1.00 98.19 94 ASP A O 1
ATOM 760 N N . LEU A 1 95 ? -0.814 -8.487 -8.351 1.00 97.56 95 LEU A N 1
ATOM 761 C CA . LEU A 1 95 ? 0.460 -7.822 -8.082 1.00 97.56 95 LEU A CA 1
ATOM 762 C C . LEU A 1 95 ? 0.609 -7.485 -6.592 1.00 97.56 95 LEU A C 1
ATOM 764 O O . LEU A 1 95 ? 1.659 -7.745 -5.999 1.00 97.56 95 LEU A O 1
ATOM 768 N N . PHE A 1 96 ? -0.431 -6.919 -5.977 1.00 98.19 96 PHE A N 1
ATOM 769 C CA . PHE A 1 96 ? -0.414 -6.595 -4.554 1.00 98.19 96 PHE A CA 1
ATOM 770 C C . PHE A 1 96 ? -0.263 -7.844 -3.687 1.00 98.19 96 PHE A C 1
ATOM 772 O O . PHE A 1 96 ? 0.604 -7.864 -2.818 1.00 98.19 96 PHE A O 1
ATOM 779 N N . ASN A 1 97 ? -1.050 -8.890 -3.941 1.00 98.06 97 ASN A N 1
ATOM 780 C CA . ASN A 1 97 ? -1.022 -10.136 -3.175 1.00 98.06 97 ASN A CA 1
ATOM 781 C C . ASN A 1 97 ? 0.343 -10.822 -3.280 1.00 98.06 97 ASN A C 1
ATOM 783 O O . ASN A 1 97 ? 0.911 -11.234 -2.270 1.00 98.06 97 ASN A O 1
ATOM 787 N N . TYR A 1 98 ? 0.923 -10.866 -4.481 1.00 97.50 98 TYR A N 1
ATOM 788 C CA . TYR A 1 98 ? 2.265 -11.397 -4.696 1.00 97.50 98 TYR A CA 1
ATOM 789 C C . TYR A 1 98 ? 3.324 -10.680 -3.845 1.00 97.50 98 TYR A C 1
ATOM 791 O O . TYR A 1 98 ? 4.193 -11.328 -3.257 1.00 97.50 98 TYR A O 1
ATOM 799 N N . GLN A 1 99 ? 3.245 -9.349 -3.750 1.00 97.56 99 GLN A N 1
ATOM 800 C CA . GLN A 1 99 ? 4.153 -8.573 -2.903 1.00 97.56 99 GLN A CA 1
ATOM 801 C C . GLN A 1 99 ? 3.817 -8.716 -1.417 1.00 97.56 99 GLN A C 1
ATOM 803 O O . GLN A 1 99 ? 4.725 -8.778 -0.591 1.00 97.56 99 GLN A O 1
ATOM 808 N N . TRP A 1 100 ? 2.534 -8.807 -1.068 1.00 98.19 100 TRP A N 1
ATOM 809 C CA . TRP A 1 100 ? 2.056 -8.944 0.304 1.00 98.19 100 TRP A CA 1
ATOM 810 C C . TRP A 1 100 ? 2.607 -10.200 0.970 1.00 98.19 100 TRP A C 1
ATOM 812 O O . TRP A 1 100 ? 3.154 -10.104 2.069 1.00 98.19 100 TRP A O 1
ATOM 822 N N . GLU A 1 101 ? 2.556 -11.344 0.283 1.00 97.62 101 GLU A N 1
ATOM 823 C CA . GLU A 1 101 ? 3.063 -12.628 0.786 1.00 97.62 101 GLU A CA 1
ATOM 824 C C . GLU A 1 101 ? 4.574 -12.621 1.057 1.00 97.62 101 GLU A C 1
ATOM 826 O O . GLU A 1 101 ? 5.062 -13.348 1.920 1.00 97.62 101 GLU A O 1
ATOM 831 N N . LYS A 1 102 ? 5.324 -11.759 0.364 1.00 96.19 102 LYS A N 1
ATOM 832 C CA . LYS A 1 102 ? 6.776 -11.597 0.543 1.00 96.19 102 LYS A CA 1
ATOM 833 C C . LYS A 1 102 ? 7.143 -10.490 1.521 1.00 96.19 102 LYS A C 1
ATOM 835 O O . LYS A 1 102 ? 8.291 -10.409 1.960 1.00 96.19 102 LYS A O 1
ATOM 840 N N . ALA A 1 103 ? 6.202 -9.602 1.817 1.00 97.75 103 ALA A N 1
ATOM 841 C CA . ALA A 1 103 ? 6.452 -8.444 2.646 1.00 97.75 103 ALA A CA 1
ATOM 842 C C . ALA A 1 103 ? 6.584 -8.852 4.118 1.00 97.75 103 ALA A C 1
ATOM 844 O O . ALA A 1 103 ? 5.800 -9.637 4.653 1.00 97.75 103 ALA A O 1
ATOM 845 N N . GLY A 1 104 ? 7.586 -8.284 4.784 1.00 97.38 104 GLY A N 1
ATOM 846 C CA . GLY A 1 104 ? 7.821 -8.488 6.205 1.00 97.38 104 GLY A CA 1
ATOM 847 C C . GLY A 1 104 ? 6.926 -7.611 7.077 1.00 97.38 104 GLY A C 1
ATOM 848 O O . GLY A 1 104 ? 6.165 -6.761 6.599 1.00 97.38 104 GLY A O 1
ATOM 849 N N . GLN A 1 105 ? 7.063 -7.784 8.391 1.00 96.56 105 GLN A N 1
ATOM 850 C CA . GLN A 1 105 ? 6.403 -6.920 9.363 1.00 96.56 105 GLN A CA 1
ATOM 851 C C . GLN A 1 105 ? 6.820 -5.458 9.155 1.00 96.56 105 GLN A C 1
ATOM 853 O O . GLN A 1 105 ? 7.992 -5.145 8.937 1.00 96.56 105 GLN A O 1
ATOM 858 N N . PHE A 1 106 ? 5.844 -4.558 9.238 1.00 96.69 106 PHE A N 1
ATOM 859 C CA . PHE A 1 106 ? 6.096 -3.126 9.185 1.00 96.69 106 PHE A CA 1
ATOM 860 C C . PHE A 1 106 ? 6.885 -2.659 10.421 1.00 96.69 106 PHE A C 1
ATOM 862 O O . PHE A 1 106 ? 6.479 -2.928 11.553 1.00 96.69 106 PHE A O 1
ATOM 869 N N . ASP A 1 107 ? 7.961 -1.900 10.200 1.00 94.06 107 ASP A N 1
ATOM 870 C CA . ASP A 1 107 ? 8.802 -1.305 11.244 1.00 94.06 107 ASP A CA 1
ATOM 871 C C . ASP A 1 107 ? 8.935 0.207 11.026 1.00 94.06 107 ASP A C 1
ATOM 873 O O . ASP A 1 107 ? 9.597 0.666 10.097 1.00 94.06 107 ASP A O 1
ATOM 877 N N . GLU A 1 108 ? 8.299 0.991 11.898 1.00 90.56 108 GLU A N 1
ATOM 878 C CA . GLU A 1 108 ? 8.265 2.455 11.796 1.00 90.56 108 GLU A CA 1
ATOM 879 C C . GLU A 1 108 ? 9.673 3.079 11.866 1.00 90.56 108 GLU A C 1
ATOM 881 O O . GLU A 1 108 ? 9.893 4.125 11.265 1.00 90.56 108 GLU A O 1
ATOM 886 N N . ASN A 1 109 ? 10.637 2.423 12.529 1.00 91.06 109 ASN A N 1
ATOM 887 C CA . ASN A 1 109 ? 11.998 2.943 12.703 1.00 91.06 109 ASN A CA 1
ATOM 888 C C . ASN A 1 109 ? 12.837 2.905 11.418 1.00 91.06 109 ASN A C 1
ATOM 890 O O . ASN A 1 109 ? 13.889 3.538 11.359 1.00 91.06 109 ASN A O 1
ATOM 894 N N . LYS A 1 110 ? 12.404 2.155 10.396 1.00 91.75 110 LYS A N 1
ATOM 895 C CA . LYS A 1 110 ? 13.112 2.079 9.109 1.00 91.75 110 LYS A CA 1
ATOM 896 C C . LYS A 1 110 ? 12.831 3.275 8.205 1.00 91.75 110 LYS A C 1
ATOM 898 O O . LYS A 1 110 ? 13.620 3.546 7.306 1.00 91.75 110 LYS A O 1
ATOM 903 N N . LEU A 1 111 ? 11.732 3.991 8.440 1.00 90.19 111 LEU A N 1
ATOM 904 C CA . LEU A 1 111 ? 11.345 5.128 7.614 1.00 90.19 111 LEU A CA 1
ATOM 905 C C . LEU A 1 111 ? 12.313 6.295 7.802 1.00 90.19 111 LEU A C 1
ATOM 907 O O . LEU A 1 111 ? 12.688 6.645 8.920 1.00 90.19 111 LEU A O 1
ATOM 911 N N . LYS A 1 112 ? 12.679 6.936 6.692 1.00 89.62 112 LYS A N 1
ATOM 912 C CA . LYS A 1 112 ? 13.494 8.153 6.705 1.00 89.62 112 LYS A CA 1
ATOM 913 C C . LYS A 1 112 ? 12.579 9.365 6.794 1.00 89.62 112 LYS A C 1
ATOM 915 O O . LYS A 1 112 ? 11.521 9.379 6.179 1.00 89.62 112 LYS A O 1
ATOM 920 N N . HIS A 1 113 ? 12.981 10.397 7.521 1.00 85.75 113 HIS A N 1
ATOM 921 C CA . HIS A 1 113 ? 12.262 11.670 7.526 1.00 85.75 113 HIS A CA 1
ATOM 922 C C . HIS A 1 113 ? 12.862 12.618 6.491 1.00 85.75 113 HIS A C 1
ATOM 924 O O . HIS A 1 113 ? 14.074 12.600 6.274 1.00 85.75 113 HIS A O 1
ATOM 930 N N . GLU A 1 114 ? 12.022 13.442 5.866 1.00 86.06 114 GLU A N 1
ATOM 931 C CA . GLU A 1 114 ? 12.504 14.594 5.098 1.00 86.06 114 GLU A CA 1
ATOM 932 C C . GLU A 1 114 ? 13.440 15.447 5.970 1.00 86.06 114 GLU A C 1
ATOM 934 O O . GLU A 1 114 ? 13.147 15.688 7.148 1.00 86.06 114 GLU A O 1
ATOM 939 N N . VAL A 1 115 ? 14.572 15.864 5.394 1.00 70.81 115 VAL A N 1
ATOM 940 C CA . VAL A 1 115 ? 15.596 16.691 6.059 1.00 70.81 115 VAL A CA 1
ATOM 941 C C . VAL A 1 115 ? 15.133 18.132 6.195 1.00 70.81 115 VAL A C 1
ATOM 943 O O . VAL A 1 115 ? 14.398 18.638 5.324 1.00 70.81 115 VAL A O 1
#